Protein AF-A0ABD1U5E6-F1 (afdb_monomer_lite)

Radius of gyration: 24.93 Å; chains: 1; bounding box: 89×70×33 Å

InterPro domains:
  IPR015915 Kelch-type beta-propeller [SSF117281] (20-98)

Organism: NCBI:txid205694

Sequence (111 aa):
MAGHPQASQPLALRHHHTRIRPCSNQWIKISQLSIKFISALKSSQSNVLYMLLSSKFSFSFDPLNSSWFNVDPPLVWRTNSIVARVGDSVVVAGGVCQFEEPLHHQLRNHQ

Foldseek 3Di:
DDDDDDDDDPDPPPPPPPDDDDPDPDDDDAPDDPDPDDDDWDAAPACKIWGADQAWIKIDSDPSNPDIDIDGHPPADFPPWHWHDDPPDIDTDDHHRDPPPPPPPPPVDDD

pLDDT: mean 72.43, std 17.04, range [37.97, 92.56]

Structure (mmCIF, N/CA/C/O backbone):
data_AF-A0ABD1U5E6-F1
#
_entry.id   AF-A0ABD1U5E6-F1
#
loop_
_atom_site.group_PDB
_atom_site.id
_atom_site.type_symbol
_atom_site.label_atom_id
_atom_site.label_alt_id
_atom_site.label_comp_id
_atom_site.label_asym_id
_atom_site.label_entity_id
_atom_site.label_seq_id
_atom_site.pdbx_PDB_ins_code
_atom_site.Cartn_x
_atom_site.Cartn_y
_atom_site.Cartn_z
_atom_site.occupancy
_atom_site.B_iso_or_equiv
_atom_site.auth_seq_id
_atom_site.auth_comp_id
_atom_site.auth_asym_id
_atom_site.auth_atom_id
_atom_site.pdbx_PDB_model_num
ATOM 1 N N . MET A 1 1 ? -46.139 55.551 -10.180 1.00 38.88 1 MET A N 1
ATOM 2 C CA . MET A 1 1 ? -44.695 55.813 -10.358 1.00 38.88 1 MET A CA 1
ATOM 3 C C . MET A 1 1 ? -43.969 54.561 -9.889 1.00 38.88 1 MET A C 1
ATOM 5 O O . MET A 1 1 ? -44.245 54.104 -8.789 1.00 38.88 1 MET A O 1
ATOM 9 N N . ALA A 1 2 ? -43.263 53.904 -10.808 1.00 38.66 2 ALA A N 1
ATOM 10 C CA . ALA A 1 2 ? -42.973 52.470 -10.792 1.00 38.66 2 ALA A CA 1
ATOM 11 C C . ALA A 1 2 ? -42.013 52.026 -9.673 1.00 38.66 2 ALA A C 1
ATOM 13 O O . ALA A 1 2 ? -41.006 52.679 -9.417 1.00 38.66 2 ALA A O 1
ATOM 14 N N . GLY A 1 3 ? -42.326 50.887 -9.045 1.00 39.69 3 GLY A N 1
ATOM 15 C CA . GLY A 1 3 ? -41.411 50.155 -8.174 1.00 39.69 3 GLY A CA 1
ATOM 16 C C . GLY A 1 3 ? -40.373 49.405 -9.008 1.00 39.69 3 GLY A C 1
ATOM 17 O O . GLY A 1 3 ? -40.723 48.677 -9.935 1.00 39.69 3 GLY A O 1
ATOM 18 N N . HIS A 1 4 ? -39.098 49.599 -8.690 1.00 42.94 4 HIS A N 1
ATOM 19 C CA . HIS A 1 4 ? -38.002 48.834 -9.274 1.00 42.94 4 HIS A CA 1
ATOM 20 C C . HIS A 1 4 ? -37.950 47.432 -8.641 1.00 42.94 4 HIS A C 1
ATOM 22 O O . HIS A 1 4 ? -37.919 47.337 -7.412 1.00 42.94 4 HIS A O 1
ATOM 28 N N . PRO A 1 5 ? -37.909 46.339 -9.423 1.00 42.88 5 PRO A N 1
ATOM 29 C CA . PRO A 1 5 ? -37.664 45.016 -8.873 1.00 42.88 5 PRO A CA 1
ATOM 30 C C . PRO A 1 5 ? -36.175 44.854 -8.547 1.00 42.88 5 PRO A C 1
ATOM 32 O O . PRO A 1 5 ? -35.300 45.082 -9.385 1.00 42.88 5 PRO A O 1
ATOM 35 N N . GLN A 1 6 ? -35.899 44.453 -7.308 1.00 43.09 6 GLN A N 1
ATOM 36 C CA . GLN A 1 6 ? -34.581 44.042 -6.839 1.00 43.09 6 GLN A CA 1
ATOM 37 C C . GLN A 1 6 ? -34.142 42.810 -7.636 1.00 43.09 6 GLN A C 1
ATOM 39 O O . GLN A 1 6 ? -34.734 41.739 -7.518 1.00 43.09 6 GLN A O 1
ATOM 44 N N . ALA A 1 7 ? -33.133 42.988 -8.488 1.00 41.22 7 ALA A N 1
ATOM 45 C CA . ALA A 1 7 ? -32.576 41.922 -9.302 1.00 41.22 7 ALA A CA 1
ATOM 46 C C . ALA A 1 7 ? -32.045 40.793 -8.406 1.00 41.22 7 ALA A C 1
ATOM 48 O O . ALA A 1 7 ? -31.215 41.009 -7.520 1.00 41.22 7 ALA A O 1
ATOM 49 N N . SER A 1 8 ? -32.558 39.591 -8.650 1.00 48.16 8 SER A N 1
ATOM 50 C CA . SER A 1 8 ? -32.172 38.337 -8.018 1.00 48.16 8 SER A CA 1
ATOM 51 C C . SER A 1 8 ? -30.659 38.137 -8.103 1.00 48.16 8 SER A C 1
ATOM 53 O O . SER A 1 8 ? -30.105 37.965 -9.188 1.00 48.16 8 SER A O 1
ATOM 55 N N . GLN A 1 9 ? -29.982 38.146 -6.956 1.00 50.91 9 GLN A N 1
ATOM 56 C CA . GLN A 1 9 ? -28.598 37.686 -6.880 1.00 50.91 9 GLN A CA 1
ATOM 57 C C . GLN A 1 9 ? -28.562 36.182 -7.210 1.00 50.91 9 GLN A C 1
ATOM 59 O O . GLN A 1 9 ? -29.378 35.431 -6.668 1.00 50.91 9 GLN A O 1
ATOM 64 N N . PRO A 1 10 ? -27.656 35.712 -8.085 1.00 37.97 10 PRO A N 1
ATOM 65 C CA . PRO A 1 10 ? -27.549 34.292 -8.376 1.00 37.97 10 PRO A CA 1
ATOM 66 C C . PRO A 1 10 ? -27.028 33.540 -7.149 1.00 37.97 10 PRO A C 1
ATOM 68 O O . PRO A 1 10 ? -26.133 34.010 -6.443 1.00 37.97 10 PRO A O 1
ATOM 71 N N . LEU A 1 11 ? -27.606 32.363 -6.904 1.00 48.53 11 LEU A N 1
ATOM 72 C CA . LEU A 1 11 ? -27.241 31.438 -5.835 1.00 48.53 11 LEU A CA 1
ATOM 73 C C . LEU A 1 11 ? -25.761 31.052 -5.997 1.00 48.53 11 LEU A C 1
ATOM 75 O O . LEU A 1 11 ? -25.415 30.181 -6.794 1.00 48.53 11 LEU A O 1
ATOM 79 N N . ALA A 1 12 ? -24.868 31.740 -5.286 1.00 50.78 12 ALA A N 1
ATOM 80 C CA . ALA A 1 12 ? -23.451 31.420 -5.292 1.00 50.78 12 ALA A CA 1
ATOM 81 C C . ALA A 1 12 ? -23.274 29.989 -4.767 1.00 50.78 12 ALA A C 1
ATOM 83 O O . ALA A 1 12 ? -23.541 29.714 -3.594 1.00 50.78 12 ALA A O 1
ATOM 84 N N . LEU A 1 13 ? -22.843 29.085 -5.652 1.00 45.69 13 LEU A N 1
ATOM 85 C CA . LEU A 1 13 ? -22.404 27.733 -5.324 1.00 45.69 13 LEU A CA 1
A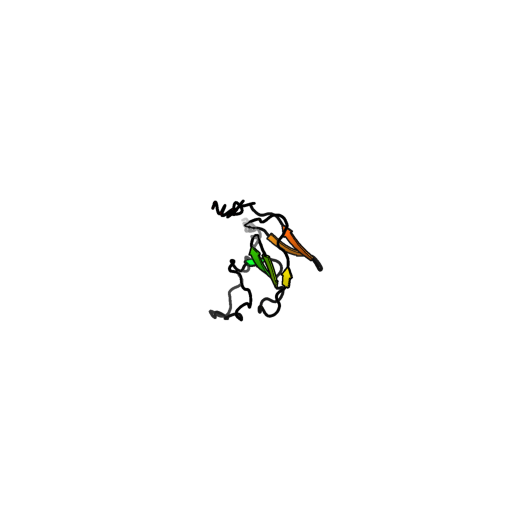TOM 86 C C . LEU A 1 13 ? -21.351 27.834 -4.210 1.00 45.69 13 LEU A C 1
ATOM 88 O O . LEU A 1 13 ? -20.198 28.201 -4.445 1.00 45.69 13 LEU A O 1
ATOM 92 N N . ARG A 1 14 ? -21.750 27.553 -2.968 1.00 47.47 14 ARG A N 1
ATOM 93 C CA . ARG A 1 14 ? -20.814 27.466 -1.850 1.00 47.47 14 ARG A CA 1
ATOM 94 C C . ARG A 1 14 ? -20.071 26.145 -1.978 1.00 47.47 14 ARG A C 1
ATOM 96 O O . ARG A 1 14 ? -20.533 25.113 -1.502 1.00 47.47 14 ARG A O 1
ATOM 103 N N . HIS A 1 15 ? -18.909 26.180 -2.621 1.00 49.91 15 HIS A N 1
ATOM 104 C CA . HIS A 1 15 ? -17.911 25.128 -2.481 1.00 49.91 15 HIS A CA 1
ATOM 105 C C . HIS A 1 15 ? -17.456 25.115 -1.018 1.00 49.91 15 HIS A C 1
ATOM 107 O O . HIS A 1 15 ? -16.575 25.871 -0.607 1.00 49.91 15 HIS A O 1
ATOM 113 N N . HIS A 1 16 ? -18.109 24.298 -0.194 1.00 53.81 16 HIS A N 1
ATOM 114 C CA . HIS A 1 16 ? -17.670 24.035 1.166 1.00 53.81 16 HIS A CA 1
ATOM 115 C C . HIS A 1 16 ? -16.397 23.190 1.091 1.00 53.81 16 HIS A C 1
ATOM 117 O O . HIS A 1 16 ? -16.438 21.965 1.132 1.00 53.81 16 HIS A O 1
ATOM 123 N N . HIS A 1 17 ? -15.246 23.850 0.970 1.00 57.47 17 HIS A N 1
ATOM 124 C CA . HIS A 1 17 ? -13.962 23.222 1.243 1.00 57.47 17 HIS A CA 1
ATOM 125 C C . HIS A 1 17 ? -13.900 22.949 2.747 1.00 57.47 17 HIS A C 1
ATOM 127 O O . HIS A 1 17 ? -13.436 23.775 3.535 1.00 57.47 17 HIS A O 1
ATOM 133 N N . THR A 1 18 ? -14.426 21.804 3.174 1.00 58.03 18 THR A N 1
ATOM 134 C CA . THR A 1 18 ? -14.281 21.330 4.548 1.00 58.03 18 THR A CA 1
ATOM 135 C C . THR A 1 18 ? -12.822 20.959 4.768 1.00 58.03 18 THR A C 1
ATOM 137 O O . THR A 1 18 ? -12.385 19.843 4.499 1.00 58.03 18 THR A O 1
ATOM 140 N N . ARG A 1 19 ? -12.035 21.924 5.238 1.00 57.12 19 ARG A N 1
ATOM 141 C CA . ARG A 1 19 ? -10.690 21.675 5.744 1.00 57.12 19 ARG A CA 1
ATOM 142 C C . ARG A 1 19 ? -10.820 21.045 7.127 1.00 57.12 19 ARG A C 1
ATOM 144 O O . ARG A 1 19 ? -11.198 21.719 8.082 1.00 57.12 19 ARG A O 1
ATOM 151 N N . ILE A 1 20 ? -10.485 19.765 7.235 1.00 66.31 20 ILE A N 1
ATOM 152 C CA . ILE A 1 20 ? -10.379 19.085 8.528 1.00 66.31 20 ILE A CA 1
ATOM 153 C C . ILE A 1 20 ? -9.230 19.743 9.307 1.00 66.31 20 ILE A C 1
ATOM 155 O O . ILE A 1 20 ? -8.101 19.827 8.820 1.00 66.31 20 ILE A O 1
ATOM 159 N N . ARG A 1 21 ? -9.526 20.274 10.498 1.00 72.69 21 ARG A N 1
ATOM 160 C CA . ARG A 1 21 ? -8.524 20.815 11.428 1.00 72.69 21 ARG A CA 1
ATOM 161 C C . ARG A 1 21 ? -8.194 19.727 12.452 1.00 72.69 21 ARG A C 1
ATOM 163 O O . ARG A 1 21 ? -9.127 19.240 13.085 1.00 72.69 21 ARG A O 1
ATOM 170 N N . PRO A 1 22 ? -6.916 19.354 12.642 1.00 79.12 22 PRO A N 1
ATOM 171 C CA . PRO A 1 22 ? -6.531 18.522 13.776 1.00 79.12 22 PRO A CA 1
ATOM 172 C C . PRO A 1 22 ? -6.965 19.234 15.062 1.00 79.12 22 PRO A C 1
ATOM 174 O O . PRO A 1 22 ? -6.562 20.372 15.300 1.00 79.12 22 PRO A O 1
ATOM 177 N N . CYS A 1 23 ? -7.841 18.610 15.852 1.00 77.88 23 CYS A N 1
ATOM 178 C CA . CYS A 1 23 ? -8.408 19.239 17.052 1.00 77.88 23 CYS A CA 1
ATOM 179 C C . CYS A 1 23 ? -7.386 19.368 18.192 1.00 77.88 23 CYS A C 1
ATOM 181 O O . CYS A 1 23 ? -7.591 20.146 19.120 1.00 77.88 23 CYS A O 1
ATOM 183 N N . SER A 1 24 ? -6.279 18.627 18.124 1.00 76.94 24 SER A N 1
ATOM 184 C CA . SER A 1 24 ? -5.180 18.674 19.080 1.00 76.94 24 SER A CA 1
ATOM 185 C C . SER A 1 24 ? -3.873 18.973 18.345 1.00 76.94 24 SER A C 1
ATOM 187 O O . SER A 1 24 ? -3.555 18.354 17.333 1.00 76.94 24 SER A O 1
ATOM 189 N N . ASN A 1 25 ? -3.079 19.913 18.859 1.00 81.31 25 ASN A N 1
ATOM 190 C CA . ASN A 1 25 ? -1.710 20.153 18.383 1.00 81.31 25 ASN A CA 1
ATOM 191 C C . ASN A 1 25 ? -0.734 19.117 18.974 1.00 81.31 25 ASN A C 1
ATOM 193 O O . ASN A 1 25 ? 0.355 19.453 19.435 1.00 81.31 25 ASN A O 1
ATOM 197 N N . GLN A 1 26 ? -1.182 17.866 19.070 1.00 84.81 26 GLN A N 1
ATOM 198 C CA . GLN A 1 26 ? -0.460 16.792 19.731 1.00 84.81 26 GLN A CA 1
ATOM 199 C C . GLN A 1 26 ? 0.102 15.846 18.680 1.00 84.81 26 GLN A C 1
ATOM 201 O O . GLN A 1 26 ? -0.619 15.357 17.811 1.00 84.81 26 GLN A O 1
ATOM 206 N N . TRP A 1 27 ? 1.394 15.568 18.794 1.00 82.00 27 TRP A N 1
ATOM 207 C CA . TRP A 1 27 ? 2.038 14.516 18.027 1.00 82.00 27 TRP A CA 1
ATOM 208 C C . TRP A 1 27 ? 1.894 13.204 18.784 1.00 82.00 27 TRP A C 1
ATOM 210 O O . TRP A 1 27 ? 2.354 13.082 19.918 1.00 82.00 27 TRP A O 1
ATOM 220 N N . ILE A 1 28 ? 1.262 12.219 18.156 1.00 78.44 28 ILE A N 1
ATOM 221 C CA . ILE A 1 28 ? 1.187 10.869 18.706 1.00 78.44 28 ILE A CA 1
ATOM 222 C C . ILE A 1 28 ? 2.389 10.103 18.174 1.00 78.44 28 ILE A C 1
ATOM 224 O O . ILE A 1 28 ? 2.537 9.913 16.965 1.00 78.44 28 ILE A O 1
ATOM 228 N N . LYS A 1 29 ? 3.263 9.662 19.082 1.00 79.12 29 LYS A N 1
ATOM 229 C CA . LYS A 1 29 ? 4.322 8.728 18.720 1.00 79.12 29 LYS A CA 1
ATOM 230 C C . LYS A 1 29 ? 3.683 7.371 18.473 1.00 79.12 29 LYS A C 1
ATOM 232 O O . LYS A 1 29 ? 3.163 6.736 19.384 1.00 79.12 29 LYS A O 1
ATOM 237 N N . ILE A 1 30 ? 3.745 6.944 17.227 1.00 75.06 30 ILE A N 1
ATOM 238 C CA . ILE A 1 30 ? 3.320 5.619 16.822 1.00 75.06 30 ILE A CA 1
ATOM 239 C C . ILE A 1 30 ? 4.429 4.621 17.193 1.00 75.06 30 ILE A C 1
ATOM 241 O O . ILE A 1 30 ? 5.617 4.944 17.083 1.00 75.06 30 ILE A O 1
ATOM 245 N N . SER A 1 31 ? 4.048 3.426 17.659 1.00 71.81 31 SER A N 1
ATOM 246 C CA . SER A 1 31 ? 4.977 2.348 18.015 1.00 71.81 31 SER A CA 1
ATOM 247 C C . SER A 1 31 ? 6.023 2.132 16.931 1.00 71.81 31 SER A C 1
ATOM 249 O O . SER A 1 31 ? 5.705 2.127 15.738 1.00 71.81 31 SER A O 1
ATOM 251 N N . GLN A 1 32 ? 7.277 1.959 17.351 1.00 68.31 32 GLN A N 1
ATOM 252 C CA . GLN A 1 32 ? 8.370 1.772 16.414 1.00 68.31 32 GLN A CA 1
ATOM 253 C C . GLN A 1 32 ? 8.161 0.475 15.641 1.00 68.31 32 GLN A C 1
ATOM 255 O O . GLN A 1 32 ? 8.045 -0.606 16.215 1.00 68.31 32 GLN A O 1
ATOM 260 N N . LEU A 1 33 ? 8.100 0.618 14.323 1.00 69.75 33 LEU A N 1
ATOM 261 C CA . LEU A 1 33 ? 8.004 -0.490 13.394 1.00 69.75 33 LEU A CA 1
ATOM 262 C C . LEU A 1 33 ? 9.197 -1.416 13.609 1.00 69.75 33 LEU A C 1
ATOM 264 O O . LEU A 1 33 ? 10.340 -0.965 13.559 1.00 69.75 33 LEU A O 1
ATOM 268 N N . SER A 1 34 ? 8.958 -2.717 13.754 1.00 65.88 34 SER A N 1
ATOM 269 C CA . SER A 1 34 ? 10.007 -3.749 13.705 1.00 65.88 34 SER A CA 1
ATOM 270 C C . SER A 1 34 ? 10.568 -3.944 12.285 1.00 65.88 34 SER A C 1
ATOM 272 O O . SER A 1 34 ? 11.077 -5.009 11.928 1.00 65.88 34 SER A O 1
ATOM 274 N N . ILE A 1 35 ? 10.446 -2.921 11.438 1.00 64.56 35 ILE A N 1
ATOM 275 C CA . ILE A 1 35 ? 10.760 -2.973 10.021 1.00 64.56 35 ILE A CA 1
ATOM 276 C C . ILE A 1 35 ? 12.241 -2.644 9.857 1.00 64.56 35 ILE A C 1
ATOM 278 O O . ILE A 1 35 ? 12.709 -1.564 10.199 1.00 64.56 35 ILE A O 1
ATOM 282 N N . LYS A 1 36 ? 12.987 -3.634 9.359 1.00 65.56 36 LYS A N 1
ATOM 283 C CA . LYS A 1 36 ? 14.456 -3.630 9.252 1.00 65.56 36 LYS A CA 1
ATOM 284 C C . LYS A 1 36 ? 14.999 -2.827 8.062 1.00 65.56 36 LYS A C 1
ATOM 286 O O . LYS A 1 36 ? 16.187 -2.914 7.773 1.00 65.56 36 LYS A O 1
ATOM 291 N N . PHE A 1 37 ? 14.154 -2.096 7.344 1.00 68.88 37 PHE A N 1
ATOM 292 C CA . PHE A 1 37 ? 14.549 -1.337 6.162 1.00 68.88 37 PHE A CA 1
ATOM 293 C C . PHE A 1 37 ? 13.976 0.079 6.219 1.00 68.88 37 PHE A C 1
ATOM 295 O O . PHE A 1 37 ? 12.898 0.304 6.767 1.00 68.88 37 PHE A O 1
ATOM 302 N N . ILE A 1 38 ? 14.703 1.036 5.645 1.00 67.25 38 ILE A N 1
ATOM 303 C CA . ILE A 1 38 ? 14.370 2.458 5.721 1.00 67.25 38 ILE A CA 1
ATOM 304 C C . ILE A 1 38 ? 13.754 2.884 4.384 1.00 67.25 38 ILE A C 1
ATOM 306 O O . ILE A 1 38 ? 14.438 2.938 3.368 1.00 67.25 38 ILE A O 1
ATOM 310 N N . SER A 1 39 ? 12.458 3.199 4.381 1.00 76.69 39 SER A N 1
ATOM 311 C CA . SER A 1 39 ? 11.825 4.023 3.339 1.00 76.69 39 SER A CA 1
ATOM 312 C C . SER A 1 39 ? 10.876 5.025 3.972 1.00 76.69 39 SER A C 1
ATOM 314 O O . SER A 1 39 ? 10.509 4.904 5.140 1.00 76.69 39 SER A O 1
ATOM 316 N N . ALA A 1 40 ? 10.478 6.029 3.192 1.00 83.19 40 ALA A N 1
ATOM 317 C CA . ALA A 1 40 ? 9.457 6.968 3.618 1.00 83.19 40 ALA A CA 1
ATOM 318 C C . ALA A 1 40 ? 8.121 6.243 3.846 1.00 83.19 40 ALA A C 1
ATOM 320 O O . ALA A 1 40 ? 7.608 5.577 2.943 1.00 83.19 40 ALA A O 1
ATOM 321 N N . LEU A 1 41 ? 7.547 6.426 5.035 1.00 86.69 41 LEU A N 1
ATOM 322 C CA . LEU A 1 41 ? 6.186 6.008 5.347 1.00 86.69 41 LEU A CA 1
ATOM 323 C C . LEU A 1 41 ? 5.198 6.881 4.566 1.00 86.69 41 LEU A C 1
ATOM 325 O O . LEU A 1 41 ? 5.235 8.109 4.656 1.00 86.69 41 LEU A O 1
ATOM 329 N N . LYS A 1 42 ? 4.316 6.246 3.797 1.00 88.50 42 LYS A N 1
ATOM 330 C CA . LYS A 1 42 ? 3.321 6.910 2.953 1.00 88.50 42 LYS A CA 1
ATOM 331 C C . LYS A 1 42 ? 1.915 6.526 3.390 1.00 88.50 42 LYS A C 1
ATOM 333 O O . LYS A 1 42 ? 1.687 5.438 3.912 1.00 88.50 42 LYS A O 1
ATOM 338 N N . SER A 1 43 ? 0.970 7.425 3.140 1.00 89.50 43 SER A N 1
ATOM 339 C CA . SER A 1 43 ? -0.459 7.181 3.325 1.00 89.50 43 SER A CA 1
ATOM 340 C C . SER A 1 43 ? -1.169 7.226 1.975 1.00 89.50 43 SER A C 1
ATOM 342 O O . SER A 1 43 ? -0.764 7.959 1.070 1.00 89.50 43 SER A O 1
ATOM 344 N N . SER A 1 44 ? -2.215 6.423 1.838 1.00 86.25 44 SER A N 1
ATOM 345 C CA . SER A 1 44 ? -3.120 6.423 0.690 1.00 86.25 44 SER A CA 1
ATOM 346 C C . SER A 1 44 ? -4.468 7.043 1.045 1.00 86.25 44 SER A C 1
ATOM 348 O O . SER A 1 44 ? -4.828 7.194 2.210 1.00 86.25 44 SER A O 1
ATOM 350 N N . GLN A 1 45 ? -5.267 7.320 0.018 1.00 84.06 45 GLN A N 1
ATOM 351 C CA . GLN A 1 45 ? -6.647 7.790 0.176 1.00 84.06 45 GLN A CA 1
ATOM 352 C C . GLN A 1 45 ? -7.597 6.703 0.716 1.00 84.06 45 GLN A C 1
ATOM 354 O O . GLN A 1 45 ? -8.725 7.004 1.084 1.00 84.06 45 GLN A O 1
ATOM 359 N N . SER A 1 46 ? -7.149 5.445 0.791 1.00 81.88 46 SER A N 1
ATOM 360 C CA . SER A 1 46 ? -7.932 4.292 1.253 1.00 81.88 46 SER A CA 1
ATOM 361 C C . SER A 1 46 ? -7.557 3.825 2.667 1.00 81.88 46 SER A C 1
ATOM 363 O O . SER A 1 46 ? -7.685 2.641 2.968 1.00 81.88 46 SER A O 1
ATOM 365 N N . ASN A 1 47 ? -7.047 4.720 3.524 1.00 85.81 47 ASN A N 1
ATOM 366 C CA . ASN A 1 47 ? -6.583 4.405 4.888 1.00 85.81 47 ASN A CA 1
ATOM 367 C C . ASN A 1 47 ? -5.506 3.305 4.951 1.00 85.81 47 ASN A C 1
ATOM 369 O O . ASN A 1 47 ? -5.388 2.594 5.944 1.00 85.81 47 ASN A O 1
ATOM 373 N N . VAL A 1 48 ? -4.710 3.162 3.889 1.00 89.62 48 VAL A N 1
ATOM 374 C CA . VAL A 1 48 ? -3.551 2.258 3.872 1.00 89.62 48 VAL A CA 1
ATOM 375 C C . VAL A 1 48 ? -2.305 3.070 4.176 1.00 89.62 48 VAL A C 1
ATOM 377 O O . VAL A 1 48 ? -1.996 4.007 3.431 1.00 89.62 48 VAL A O 1
ATOM 380 N N . LEU A 1 49 ? -1.586 2.685 5.225 1.00 90.50 49 LEU A N 1
ATOM 381 C CA . LEU A 1 49 ? -0.206 3.096 5.451 1.00 90.50 49 LEU A CA 1
ATOM 382 C C . LEU A 1 49 ? 0.711 2.101 4.756 1.00 90.50 49 LEU A C 1
ATOM 384 O O . LEU A 1 49 ? 0.489 0.896 4.839 1.00 90.50 49 LEU A O 1
ATOM 388 N N . TYR A 1 50 ? 1.735 2.580 4.062 1.00 89.81 50 TYR A N 1
ATOM 389 C CA . TYR A 1 50 ? 2.636 1.692 3.346 1.00 89.81 50 TYR A CA 1
ATOM 390 C C . TYR A 1 50 ? 4.054 2.234 3.240 1.00 89.81 50 TYR A C 1
ATOM 392 O O . TYR A 1 50 ? 4.316 3.435 3.313 1.00 89.81 50 TYR A O 1
ATOM 400 N N . MET A 1 51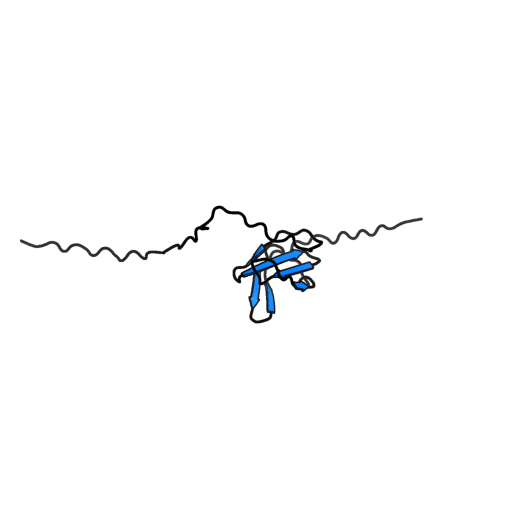 ? 4.969 1.300 3.041 1.00 89.06 51 MET A N 1
ATOM 401 C CA . MET A 1 51 ? 6.374 1.502 2.752 1.00 89.06 51 MET A CA 1
ATOM 402 C C . MET A 1 51 ? 6.742 0.606 1.585 1.00 89.06 51 MET A C 1
ATOM 404 O O . MET A 1 51 ? 6.286 -0.531 1.479 1.00 89.06 51 MET A O 1
ATOM 408 N N . LEU A 1 52 ? 7.540 1.143 0.681 1.00 87.12 52 LEU A N 1
ATOM 409 C CA . LEU A 1 52 ? 7.813 0.528 -0.604 1.00 87.12 52 LEU A CA 1
ATOM 410 C C . LEU A 1 52 ? 9.312 0.761 -0.859 1.00 87.12 52 LEU A C 1
ATOM 412 O O . LEU A 1 52 ? 9.773 1.899 -0.744 1.00 87.12 52 LEU A O 1
ATOM 416 N N . LEU A 1 53 ? 10.053 -0.318 -1.135 1.00 83.94 53 LEU A N 1
ATOM 417 C CA . LEU A 1 53 ? 11.399 -0.365 -1.734 1.00 83.94 53 LEU A CA 1
ATOM 418 C C . LEU A 1 53 ? 11.417 -1.358 -2.895 1.00 83.94 53 LEU A C 1
ATOM 420 O O . LEU A 1 53 ? 10.554 -2.234 -2.985 1.00 83.94 53 LEU A O 1
ATOM 424 N N . SER A 1 54 ? 12.439 -1.249 -3.745 1.00 79.88 54 SER A N 1
ATOM 425 C CA . SER A 1 54 ? 12.681 -2.177 -4.854 1.00 79.88 54 SER A CA 1
ATOM 426 C C . SER A 1 54 ? 12.772 -3.632 -4.400 1.00 79.88 54 SER A C 1
ATOM 428 O O . SER A 1 54 ? 12.468 -4.525 -5.181 1.00 79.88 54 SER A O 1
ATOM 430 N N . SER A 1 55 ? 13.135 -3.865 -3.135 1.00 83.69 55 SER A N 1
ATOM 431 C CA . SER A 1 55 ? 13.279 -5.183 -2.516 1.00 83.69 55 SER A CA 1
ATOM 432 C C . SER A 1 55 ? 12.151 -5.575 -1.561 1.00 83.69 55 SER A C 1
ATOM 434 O O . SER A 1 55 ? 12.104 -6.730 -1.138 1.00 83.69 55 SER A O 1
ATOM 436 N N . LYS A 1 56 ? 11.256 -4.654 -1.171 1.00 87.06 56 LYS A N 1
ATOM 437 C CA . LYS A 1 56 ? 10.231 -4.959 -0.165 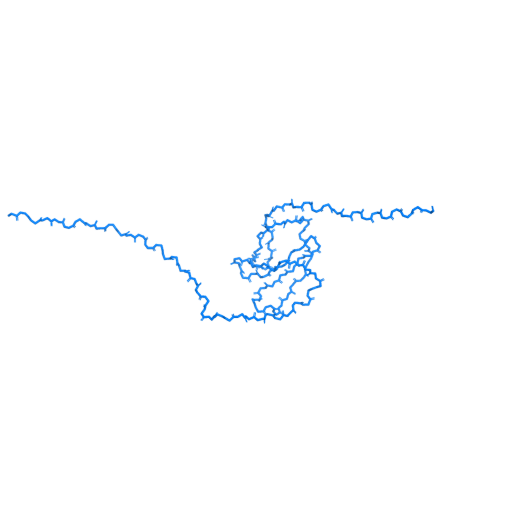1.00 87.06 56 LYS A CA 1
ATOM 438 C C . LYS A 1 56 ? 9.015 -4.050 -0.225 1.00 87.06 56 LYS A C 1
ATOM 440 O O . LYS A 1 56 ? 9.144 -2.833 -0.331 1.00 87.06 56 LYS A O 1
ATOM 445 N N . PHE A 1 57 ? 7.837 -4.639 -0.051 1.00 89.25 57 PHE A N 1
ATOM 446 C CA . PHE A 1 57 ? 6.596 -3.903 0.141 1.00 89.25 57 PHE A CA 1
ATOM 447 C C . PHE A 1 57 ? 5.964 -4.267 1.486 1.00 89.25 57 PHE A C 1
ATOM 449 O O . PHE A 1 57 ? 5.762 -5.439 1.808 1.00 89.25 57 PHE A O 1
ATOM 456 N N . SER A 1 58 ? 5.658 -3.246 2.282 1.00 89.94 58 SER A N 1
ATOM 457 C CA . SER A 1 58 ? 5.007 -3.404 3.579 1.00 89.94 58 SER A CA 1
ATOM 458 C C . SER A 1 58 ? 3.816 -2.465 3.681 1.00 89.94 58 SER A C 1
ATOM 460 O O . SER A 1 58 ? 3.925 -1.292 3.325 1.00 89.94 58 SER A O 1
ATOM 462 N N . PHE A 1 59 ? 2.687 -2.948 4.192 1.00 90.75 59 PHE A N 1
ATOM 463 C CA . PHE A 1 59 ? 1.483 -2.133 4.353 1.00 90.75 59 PHE A CA 1
ATOM 464 C C . PHE A 1 59 ? 0.694 -2.486 5.617 1.00 90.75 59 PHE A C 1
ATOM 466 O O . PHE A 1 59 ? 0.822 -3.581 6.164 1.00 90.75 59 PHE A O 1
ATOM 473 N N . SER A 1 60 ? -0.134 -1.545 6.064 1.00 89.62 60 SER A N 1
ATOM 474 C CA . SER A 1 60 ? -1.063 -1.662 7.186 1.00 89.62 60 SER A CA 1
ATOM 475 C C . SER A 1 60 ? -2.393 -1.002 6.823 1.00 89.62 60 SER A C 1
ATOM 477 O O . SER A 1 60 ? -2.420 0.064 6.205 1.00 89.62 60 SER A O 1
ATOM 479 N N . PHE A 1 61 ? -3.494 -1.620 7.248 1.00 89.88 61 PHE A N 1
ATOM 480 C CA . PHE A 1 61 ? -4.833 -1.016 7.239 1.00 89.88 61 PHE A CA 1
ATOM 481 C C . PHE A 1 61 ? -5.200 -0.384 8.588 1.00 89.88 61 PHE A C 1
ATOM 483 O O . PHE A 1 61 ? -6.223 0.286 8.694 1.00 89.88 61 PHE A O 1
ATOM 490 N N . ASP A 1 62 ? -4.385 -0.626 9.618 1.00 84.88 62 ASP A N 1
ATOM 491 C CA . ASP A 1 62 ? -4.544 -0.045 10.944 1.00 84.88 62 ASP A CA 1
ATOM 492 C C . ASP A 1 62 ? -3.739 1.266 11.035 1.00 84.88 62 ASP A C 1
ATOM 494 O O . ASP A 1 62 ? -2.499 1.228 10.990 1.00 84.88 62 ASP A O 1
ATOM 498 N N . PRO A 1 63 ? -4.406 2.425 11.189 1.00 71.62 63 PRO A N 1
ATOM 499 C CA . PRO A 1 63 ? -3.734 3.714 11.330 1.00 71.62 63 PRO A CA 1
ATOM 500 C C . PRO A 1 63 ? -2.925 3.832 12.631 1.00 71.62 63 PRO A C 1
ATOM 502 O O . PRO A 1 63 ? -2.047 4.689 12.713 1.00 71.62 63 PRO A O 1
ATOM 505 N N . LEU A 1 64 ? -3.185 2.980 13.632 1.00 78.56 64 LEU A N 1
ATOM 506 C CA . LEU A 1 64 ? -2.429 2.923 14.888 1.00 78.56 64 LEU A CA 1
ATOM 507 C C . LEU A 1 64 ? -1.200 2.016 14.816 1.00 78.56 64 LEU A C 1
ATOM 509 O O . LEU A 1 64 ? -0.477 1.897 15.805 1.00 78.56 64 LEU A O 1
ATOM 513 N N . ASN A 1 65 ? -0.908 1.466 13.630 1.00 70.50 65 ASN A N 1
ATOM 514 C CA . ASN A 1 65 ? 0.360 0.813 13.318 1.00 70.50 65 ASN A CA 1
ATOM 515 C C . ASN A 1 65 ? 0.585 -0.538 14.003 1.00 70.50 65 ASN A C 1
ATOM 517 O O . ASN A 1 65 ? 1.731 -0.969 14.142 1.00 70.50 65 ASN A O 1
ATOM 521 N N . SER A 1 66 ? -0.486 -1.205 14.433 1.00 75.06 66 SER A N 1
ATOM 522 C CA . SER A 1 66 ? -0.386 -2.425 15.238 1.00 75.06 66 SER A CA 1
ATOM 523 C C . SER A 1 66 ? -0.205 -3.690 14.393 1.00 75.06 66 SER A C 1
ATOM 525 O O . SER A 1 66 ? 0.316 -4.682 14.895 1.00 75.06 66 SER A O 1
ATOM 527 N N . SER A 1 67 ? -0.608 -3.678 13.114 1.00 85.62 67 SER A N 1
ATOM 528 C CA . SER A 1 67 ? -0.537 -4.847 12.223 1.00 85.62 67 SER A CA 1
ATOM 529 C C . SER A 1 67 ? 0.088 -4.504 10.872 1.00 85.62 67 SER A C 1
ATOM 531 O O . SER A 1 67 ? -0.404 -3.647 10.147 1.00 85.62 67 SER A O 1
ATOM 533 N N . TRP A 1 68 ? 1.187 -5.180 10.529 1.00 87.06 68 TRP A N 1
ATOM 534 C CA . TRP A 1 68 ? 1.913 -4.960 9.279 1.00 87.06 68 TRP A CA 1
ATOM 535 C C . TRP A 1 68 ? 2.019 -6.232 8.462 1.00 87.06 68 TRP A C 1
ATOM 537 O O . TRP A 1 68 ? 2.491 -7.263 8.943 1.00 87.06 68 TRP A O 1
ATOM 547 N N . PHE A 1 69 ? 1.662 -6.116 7.192 1.00 89.88 69 PHE A N 1
ATOM 548 C CA . PHE A 1 69 ? 1.847 -7.150 6.192 1.00 89.88 69 PHE A CA 1
ATOM 549 C C . PHE A 1 69 ? 3.147 -6.871 5.453 1.00 89.88 69 PHE A C 1
ATOM 551 O O . PHE A 1 69 ? 3.395 -5.745 5.028 1.00 89.88 69 PHE A O 1
ATOM 558 N N . ASN A 1 70 ? 3.993 -7.889 5.330 1.00 90.25 70 ASN A N 1
ATOM 559 C CA . ASN A 1 70 ? 5.262 -7.812 4.621 1.00 90.25 70 ASN A CA 1
ATOM 560 C C . ASN A 1 70 ? 5.211 -8.798 3.463 1.00 90.25 70 ASN A C 1
ATOM 562 O O . ASN A 1 70 ? 5.089 -9.998 3.700 1.00 90.25 70 ASN A O 1
ATOM 566 N N . VAL A 1 71 ? 5.318 -8.291 2.244 1.00 90.31 71 VAL A N 1
ATOM 567 C CA . VAL A 1 71 ? 5.236 -9.087 1.020 1.00 90.31 71 VAL A CA 1
ATOM 568 C C . VAL A 1 71 ? 6.376 -8.719 0.080 1.00 90.31 71 VAL A C 1
ATOM 570 O O . VAL A 1 71 ? 7.075 -7.714 0.275 1.00 90.31 71 VAL A O 1
ATOM 573 N N . ASP A 1 72 ? 6.565 -9.549 -0.937 1.00 89.25 72 ASP A N 1
ATOM 574 C CA . ASP A 1 72 ? 7.489 -9.234 -2.014 1.00 89.25 72 ASP A CA 1
ATOM 575 C C . ASP A 1 72 ? 7.036 -7.961 -2.744 1.00 89.25 72 ASP A C 1
ATOM 577 O O . ASP A 1 72 ? 5.833 -7.688 -2.858 1.00 89.25 72 ASP A O 1
ATOM 581 N N . PRO A 1 73 ? 7.987 -7.129 -3.194 1.00 85.44 73 PRO A N 1
ATOM 582 C CA . PRO A 1 73 ? 7.657 -5.922 -3.926 1.00 85.44 73 PRO A CA 1
ATOM 583 C C . PRO A 1 73 ? 7.027 -6.272 -5.284 1.00 85.44 73 PRO A C 1
ATOM 585 O O . PRO A 1 73 ? 7.223 -7.373 -5.806 1.00 85.44 73 PRO A O 1
ATOM 588 N N . PRO A 1 74 ? 6.304 -5.327 -5.911 1.00 83.56 74 PRO A N 1
ATOM 589 C CA . PRO A 1 74 ? 5.912 -5.466 -7.308 1.00 83.56 74 PRO A CA 1
ATOM 590 C C . PRO A 1 74 ? 7.131 -5.758 -8.193 1.00 83.56 74 PRO A C 1
ATOM 592 O O . PRO A 1 74 ? 8.190 -5.167 -7.988 1.00 83.56 74 PRO A O 1
ATOM 595 N N . LEU A 1 75 ? 6.954 -6.599 -9.221 1.00 81.38 75 LEU A N 1
ATOM 596 C CA . LEU A 1 75 ? 8.019 -7.011 -10.158 1.00 81.38 75 LEU A CA 1
ATOM 597 C C . LEU A 1 75 ? 8.812 -5.838 -10.746 1.00 81.38 75 LEU A C 1
ATOM 599 O O . LEU A 1 75 ? 9.983 -5.977 -11.081 1.00 81.38 75 LEU A O 1
ATOM 603 N N . VAL A 1 76 ? 8.158 -4.686 -10.891 1.00 76.81 76 VAL A N 1
ATOM 604 C CA . VAL A 1 76 ? 8.787 -3.452 -11.345 1.00 76.81 76 VAL A CA 1
ATOM 605 C C . VAL A 1 76 ? 8.676 -2.413 -10.244 1.00 76.81 76 VAL A C 1
ATOM 607 O O . VAL A 1 76 ? 7.581 -1.957 -9.905 1.00 76.81 76 VAL A O 1
ATOM 610 N N . TRP A 1 77 ? 9.831 -1.996 -9.736 1.00 73.19 77 TRP A N 1
ATOM 611 C CA . TRP A 1 77 ? 9.949 -0.891 -8.801 1.00 73.19 77 TRP A CA 1
ATOM 612 C C . TRP A 1 77 ? 9.571 0.438 -9.464 1.00 73.19 77 TRP A C 1
ATOM 614 O O . TRP A 1 77 ? 10.099 0.802 -10.521 1.00 73.19 77 TRP A O 1
ATOM 624 N N . ARG A 1 78 ? 8.652 1.184 -8.842 1.00 77.12 78 ARG A N 1
ATOM 625 C CA . ARG A 1 78 ? 8.237 2.514 -9.304 1.00 77.12 78 ARG A CA 1
ATOM 626 C C . ARG A 1 78 ? 8.146 3.483 -8.135 1.00 77.12 78 ARG A C 1
ATOM 628 O O . ARG A 1 78 ? 7.507 3.214 -7.122 1.00 77.12 78 ARG A O 1
ATOM 635 N N . THR A 1 79 ? 8.752 4.651 -8.302 1.00 77.31 79 THR A N 1
ATOM 636 C CA . THR A 1 79 ? 8.586 5.779 -7.381 1.00 77.31 79 THR A CA 1
ATOM 637 C C . THR A 1 79 ? 7.252 6.475 -7.653 1.00 77.31 79 THR A C 1
ATOM 639 O O . THR A 1 79 ? 6.715 6.385 -8.751 1.00 77.31 79 THR A O 1
ATOM 642 N N . ASN A 1 80 ? 6.682 7.167 -6.663 1.00 81.69 80 ASN A N 1
ATOM 643 C CA . ASN A 1 80 ? 5.396 7.880 -6.798 1.00 81.69 80 ASN A CA 1
ATOM 644 C C . ASN A 1 80 ? 4.196 7.002 -7.214 1.00 81.69 80 ASN A C 1
ATOM 646 O O . ASN A 1 80 ? 3.260 7.488 -7.843 1.00 81.69 80 ASN A O 1
ATOM 650 N N . SER A 1 81 ? 4.213 5.712 -6.876 1.00 87.12 81 SER A N 1
ATOM 651 C CA . SER A 1 81 ? 3.069 4.819 -7.077 1.00 87.12 81 SER A CA 1
ATOM 652 C C . SER A 1 81 ? 1.872 5.211 -6.204 1.00 87.12 81 SER A C 1
ATOM 654 O O . SER A 1 81 ? 2.041 5.679 -5.075 1.00 87.12 81 SER A O 1
ATOM 656 N N . ILE A 1 82 ? 0.666 4.919 -6.684 1.00 89.06 82 ILE A N 1
ATOM 657 C CA . ILE A 1 82 ? -0.566 4.960 -5.891 1.00 89.06 82 ILE A CA 1
ATOM 658 C C . ILE A 1 82 ? -0.810 3.558 -5.332 1.00 89.06 82 ILE A C 1
ATOM 660 O O . ILE A 1 82 ? -0.755 2.577 -6.070 1.00 89.06 82 ILE A O 1
ATOM 664 N N . VAL A 1 83 ? -1.077 3.465 -4.030 1.00 90.50 83 VAL A N 1
ATOM 665 C CA . VAL A 1 83 ? -1.426 2.211 -3.349 1.00 90.50 83 VAL A CA 1
ATOM 666 C C . VAL A 1 83 ? -2.863 2.308 -2.871 1.00 90.50 83 VAL A C 1
ATOM 668 O O . VAL A 1 83 ? -3.228 3.316 -2.267 1.00 90.50 83 VAL A O 1
ATOM 671 N N . ALA A 1 84 ? -3.669 1.283 -3.136 1.00 92.56 84 ALA A N 1
ATOM 672 C CA . ALA A 1 84 ? -5.060 1.236 -2.709 1.00 92.56 84 ALA A CA 1
ATOM 673 C C . ALA A 1 84 ? -5.482 -0.168 -2.270 1.00 92.56 84 ALA A C 1
ATOM 675 O O . ALA A 1 84 ? -5.006 -1.171 -2.806 1.00 92.56 84 ALA A O 1
ATOM 676 N N . ARG A 1 85 ? -6.419 -0.233 -1.319 1.00 92.12 85 ARG A N 1
ATOM 677 C CA . ARG A 1 85 ? -7.146 -1.467 -1.003 1.00 92.12 85 ARG A CA 1
ATOM 678 C C . ARG A 1 85 ? -8.333 -1.616 -1.954 1.00 92.12 85 ARG A C 1
ATOM 680 O O . ARG A 1 85 ? -9.161 -0.713 -2.038 1.00 92.12 85 ARG A O 1
ATOM 687 N N . VAL A 1 86 ? -8.437 -2.761 -2.621 1.00 91.44 86 VAL A N 1
ATOM 688 C CA . VAL A 1 86 ? -9.558 -3.120 -3.499 1.00 91.44 86 VAL A CA 1
ATOM 689 C C 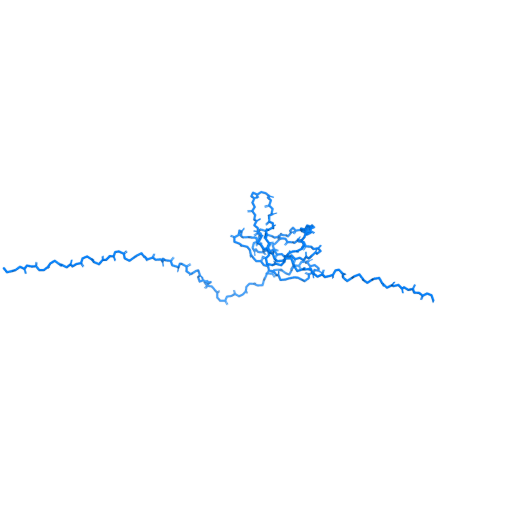. VAL A 1 86 ? -10.068 -4.495 -3.075 1.00 91.44 86 VAL A C 1
ATOM 691 O O . VAL A 1 86 ? -9.423 -5.509 -3.337 1.00 91.44 86 VAL A O 1
ATOM 694 N N . GLY A 1 87 ? -11.199 -4.527 -2.365 1.00 89.75 87 GLY A N 1
ATOM 695 C CA . GLY A 1 87 ? -11.689 -5.745 -1.712 1.00 89.75 87 GLY A CA 1
ATOM 696 C C . GLY A 1 87 ? -10.652 -6.312 -0.736 1.00 89.75 87 GLY A C 1
ATOM 697 O O . GLY A 1 87 ? -10.207 -5.615 0.186 1.00 89.75 87 GLY A O 1
ATOM 698 N N . ASP A 1 88 ? -10.239 -7.552 -0.990 1.00 89.94 88 ASP A N 1
ATOM 699 C CA . ASP A 1 88 ? -9.223 -8.273 -0.210 1.00 89.94 88 ASP A CA 1
ATOM 700 C C . ASP A 1 88 ? -7.809 -8.163 -0.802 1.00 89.94 88 ASP A C 1
ATOM 702 O O . ASP A 1 88 ? -6.869 -8.783 -0.313 1.00 89.94 88 ASP A O 1
ATOM 706 N N . SER A 1 89 ? -7.642 -7.363 -1.857 1.00 90.44 89 SER A N 1
ATOM 707 C CA . SER A 1 89 ? -6.361 -7.149 -2.530 1.00 90.44 89 SER A CA 1
ATOM 708 C C . SER A 1 89 ? -5.784 -5.765 -2.248 1.00 90.44 89 SER A C 1
ATOM 710 O O . SER A 1 89 ? -6.506 -4.788 -2.028 1.00 90.44 89 SER A O 1
ATOM 712 N N . VAL A 1 90 ? -4.456 -5.669 -2.318 1.00 91.44 90 VAL A N 1
ATOM 713 C CA . VAL A 1 90 ? -3.734 -4.395 -2.364 1.00 91.44 90 VAL A CA 1
ATOM 714 C C . VAL A 1 90 ? -3.191 -4.200 -3.766 1.00 91.44 90 VAL A C 1
ATOM 716 O O . VAL A 1 90 ? -2.453 -5.037 -4.279 1.00 91.44 90 VAL A O 1
ATOM 719 N N . VAL A 1 91 ? -3.565 -3.083 -4.380 1.00 91.62 91 VAL A N 1
ATOM 720 C CA . VAL A 1 91 ? -3.145 -2.719 -5.729 1.00 91.62 91 VAL A CA 1
ATOM 721 C C . VAL A 1 91 ? -2.127 -1.594 -5.637 1.00 91.62 91 VAL A C 1
ATOM 723 O O . VAL A 1 91 ? -2.375 -0.570 -4.998 1.00 91.62 91 VAL A O 1
ATOM 726 N N . VAL A 1 92 ? -0.991 -1.783 -6.302 1.00 89.81 92 VAL A N 1
ATOM 727 C CA . VAL A 1 92 ? 0.037 -0.760 -6.506 1.00 89.81 92 VAL A CA 1
ATOM 728 C C . VAL A 1 92 ? 0.030 -0.399 -7.987 1.00 89.81 92 VAL A C 1
ATOM 730 O O . VAL A 1 92 ? 0.281 -1.257 -8.830 1.00 89.81 92 VAL A O 1
ATOM 733 N N . ALA A 1 93 ? -0.287 0.852 -8.314 1.00 89.25 93 ALA A N 1
ATOM 734 C CA . ALA A 1 93 ? -0.468 1.299 -9.691 1.00 89.25 93 ALA A CA 1
ATOM 735 C C . ALA A 1 93 ? 0.316 2.579 -10.004 1.00 89.25 93 ALA A C 1
ATOM 737 O O . 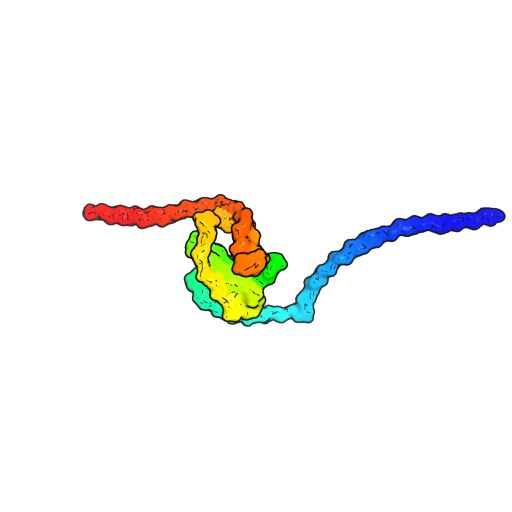ALA A 1 93 ? 0.485 3.465 -9.162 1.00 89.25 93 ALA A O 1
ATOM 738 N N . GLY A 1 94 ? 0.749 2.688 -11.261 1.00 84.44 94 GLY A N 1
ATOM 739 C CA . GLY A 1 94 ? 1.437 3.867 -11.780 1.00 84.44 94 GLY A CA 1
ATOM 740 C C . GLY A 1 94 ? 2.819 4.089 -11.166 1.00 84.44 94 GLY A C 1
ATOM 741 O O . GLY A 1 94 ? 3.492 3.155 -10.736 1.00 84.44 94 GLY A O 1
ATOM 742 N N . GLY A 1 95 ? 3.247 5.348 -11.159 1.00 81.31 95 GLY A N 1
ATOM 743 C CA . GLY A 1 95 ? 4.576 5.748 -10.715 1.00 81.31 95 GLY A CA 1
ATOM 744 C C . GLY A 1 95 ? 5.620 5.780 -11.834 1.00 81.31 95 GLY A C 1
ATOM 745 O O . GLY A 1 95 ? 5.418 5.269 -12.939 1.00 81.31 95 GLY A O 1
ATOM 746 N N . VAL A 1 96 ? 6.749 6.405 -11.521 1.00 80.94 96 VAL A N 1
ATOM 747 C CA . VAL A 1 96 ? 7.899 6.573 -12.408 1.00 80.94 96 VAL A CA 1
ATOM 748 C C . VAL A 1 96 ? 8.873 5.438 -12.136 1.00 80.94 96 VAL A C 1
ATOM 750 O O . VAL A 1 96 ? 9.317 5.257 -10.998 1.00 80.94 96 VAL A O 1
ATOM 753 N N . CYS A 1 97 ? 9.200 4.669 -13.173 1.00 69.31 97 CYS A N 1
ATOM 754 C CA . CYS A 1 97 ? 10.282 3.700 -13.087 1.00 69.31 97 CYS A CA 1
ATOM 755 C C . CYS A 1 97 ? 11.590 4.484 -12.955 1.00 69.31 97 CYS A C 1
ATOM 757 O O . CYS A 1 97 ? 12.061 5.085 -13.916 1.00 69.31 97 CYS A O 1
ATOM 759 N N . GLN A 1 98 ? 12.111 4.546 -11.733 1.00 63.72 98 GLN A N 1
ATOM 760 C CA . GLN A 1 98 ? 13.484 4.956 -11.500 1.00 63.72 98 GLN A CA 1
ATOM 761 C C . GLN A 1 98 ? 14.276 3.662 -11.558 1.00 63.72 98 GLN A C 1
ATOM 763 O O . GLN A 1 98 ? 14.172 2.838 -10.647 1.00 63.72 98 GLN A O 1
ATOM 768 N N . PHE A 1 99 ? 14.970 3.443 -12.671 1.00 58.38 99 PHE A N 1
ATOM 769 C CA . PHE A 1 99 ? 15.991 2.413 -12.731 1.00 58.38 99 PHE A CA 1
ATOM 770 C C . PHE A 1 99 ? 17.106 2.863 -11.785 1.00 58.38 99 PHE A C 1
ATOM 772 O O . PHE A 1 99 ? 17.988 3.625 -12.166 1.00 58.38 99 PHE A O 1
ATOM 779 N N . GLU A 1 100 ? 17.039 2.454 -10.519 1.00 52.25 100 GLU A N 1
ATOM 780 C CA . GLU A 1 100 ? 18.282 2.258 -9.787 1.00 52.25 100 GLU A CA 1
ATOM 781 C C . GLU A 1 100 ? 18.945 1.073 -10.474 1.00 52.25 100 GLU A C 1
ATOM 783 O O . GLU A 1 100 ? 18.432 -0.046 -10.414 1.00 52.25 100 GLU A O 1
ATOM 788 N N . GLU A 1 101 ? 20.023 1.341 -11.210 1.00 56.09 101 GLU A N 1
ATOM 789 C CA . GLU A 1 101 ? 20.909 0.290 -11.695 1.00 56.09 101 GLU A CA 1
ATOM 790 C C . GLU A 1 101 ? 21.163 -0.681 -10.534 1.00 56.09 101 GLU A C 1
ATOM 792 O O . GLU A 1 101 ? 21.580 -0.233 -9.456 1.00 56.09 101 GLU A O 1
ATOM 797 N N . PRO A 1 102 ? 20.899 -1.991 -10.695 1.00 53.03 102 PRO A N 1
ATOM 798 C CA . PRO A 1 102 ? 21.341 -2.952 -9.709 1.00 53.03 102 PRO A CA 1
ATOM 799 C C . PRO A 1 102 ? 22.851 -2.775 -9.641 1.00 53.03 102 PRO A C 1
ATOM 801 O O . PRO A 1 102 ? 23.538 -3.008 -10.636 1.00 53.03 102 PRO A O 1
ATOM 804 N N . LEU A 1 103 ? 23.384 -2.323 -8.503 1.00 51.03 103 LEU A N 1
ATOM 805 C CA . LEU A 1 103 ? 24.822 -2.341 -8.288 1.00 51.03 103 LEU A CA 1
ATOM 806 C C . LEU A 1 103 ? 25.249 -3.811 -8.320 1.00 51.03 103 LEU A C 1
ATOM 808 O O . LEU A 1 103 ? 25.251 -4.510 -7.307 1.00 51.03 103 LEU A O 1
ATOM 812 N N . HIS A 1 104 ? 25.575 -4.296 -9.516 1.00 47.56 104 HIS A N 1
ATOM 813 C CA . HIS A 1 104 ? 26.280 -5.535 -9.745 1.00 47.56 104 HIS A CA 1
ATOM 814 C C . HIS A 1 104 ? 27.676 -5.336 -9.162 1.00 47.56 104 HIS A C 1
ATOM 816 O O . HIS A 1 104 ? 28.640 -5.057 -9.870 1.00 47.56 104 HIS A O 1
ATOM 822 N N . HIS A 1 105 ? 27.801 -5.491 -7.847 1.00 50.66 105 HIS A N 1
ATOM 823 C CA . HIS A 1 105 ? 29.082 -5.730 -7.209 1.00 50.66 105 HIS A CA 1
ATOM 824 C C . HIS A 1 105 ? 29.542 -7.148 -7.584 1.00 50.66 105 HIS A C 1
ATOM 826 O O . HIS A 1 105 ? 29.589 -8.056 -6.760 1.00 50.66 105 HIS A O 1
ATOM 832 N N . GLN A 1 106 ? 29.884 -7.351 -8.858 1.00 47.8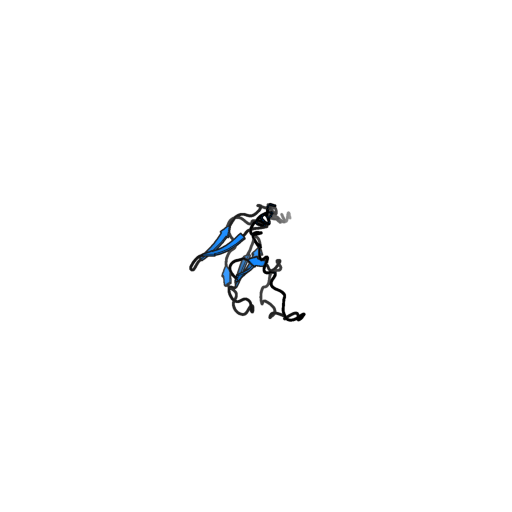4 106 GLN A N 1
ATOM 833 C CA . GLN A 1 106 ? 30.827 -8.382 -9.269 1.00 47.84 106 GLN A CA 1
ATOM 834 C C . GLN A 1 106 ? 32.203 -7.916 -8.781 1.00 47.84 106 GLN A C 1
ATOM 836 O O . GLN A 1 106 ? 32.984 -7.328 -9.526 1.00 47.84 106 GLN A O 1
ATOM 841 N N . LEU A 1 107 ? 32.496 -8.153 -7.499 1.00 45.84 107 LEU A N 1
ATOM 842 C CA . LEU A 1 107 ? 33.879 -8.214 -7.041 1.00 45.84 107 LEU A CA 1
ATOM 843 C C . LEU A 1 107 ? 34.492 -9.452 -7.690 1.00 45.84 107 LEU A C 1
ATOM 845 O O . LEU A 1 107 ? 34.396 -10.573 -7.191 1.00 45.84 107 LEU A O 1
ATOM 849 N N . ARG A 1 108 ? 35.064 -9.238 -8.873 1.00 47.97 108 ARG A N 1
ATOM 850 C CA . ARG A 1 108 ? 35.915 -10.207 -9.541 1.00 47.97 108 ARG A CA 1
ATOM 851 C C . ARG A 1 108 ? 37.228 -10.233 -8.759 1.00 47.97 108 ARG A C 1
ATOM 853 O O . ARG A 1 108 ? 38.130 -9.447 -9.025 1.00 47.97 108 ARG A O 1
ATOM 860 N N . ASN A 1 109 ? 37.305 -11.104 -7.758 1.00 44.16 109 ASN A N 1
ATOM 861 C CA . ASN A 1 109 ? 38.574 -11.455 -7.137 1.00 44.16 109 ASN A CA 1
ATOM 862 C C . ASN A 1 109 ? 39.396 -12.200 -8.195 1.00 44.16 109 ASN A C 1
ATOM 864 O O . ASN A 1 109 ? 39.122 -13.363 -8.487 1.00 44.16 109 ASN A O 1
ATOM 868 N N . HIS A 1 110 ? 40.347 -11.509 -8.820 1.00 48.94 110 HIS A N 1
ATOM 869 C CA . HIS A 1 110 ? 41.447 -12.163 -9.515 1.00 48.94 110 HIS A CA 1
ATOM 870 C C . HIS A 1 110 ? 42.569 -12.414 -8.508 1.00 48.94 110 HIS A C 1
ATOM 872 O O . HIS A 1 110 ? 42.861 -11.558 -7.672 1.00 48.94 110 HIS A O 1
ATOM 878 N N . GLN A 1 111 ? 43.083 -13.639 -8.595 1.00 50.56 111 GLN A N 1
ATOM 879 C CA . GLN A 1 111 ? 44.192 -14.220 -7.846 1.00 50.56 111 GLN A CA 1
ATOM 880 C C . GLN A 1 111 ? 45.480 -13.406 -7.956 1.00 50.56 111 GLN A C 1
ATOM 882 O O . GLN A 1 111 ? 45.671 -12.751 -9.007 1.00 50.56 111 GLN A O 1
#

Secondary structure (DSSP, 8-state):
-PPPP--------------PPPSS-----PPPP---S----EE-TTS-EEEEETTEEEEES-TTS---EEEPPPSS--BT-EEEEETTEEEEE--B---------------